Protein AF-A0A9E4CUG6-F1 (afdb_monomer)

Secondary structure (DSSP, 8-state):
-EEEEHHHHHHHHHHH-PEEEPSSSSTT--EEEEE-SS-TTS-EEEEESSBTTS-TT---EE-TTSSEEE-TTS-EEEGGGBPPPPTT--EEE-TTSEEEE----TTSSS-------------

Sequence (123 aa):
HEVGRTDTFALVIADSGPIVFQDLLGQDRNIVLDHVGSEPQLGWRIYLAYPADRSTDCAIEQIRGTRQFTDCDGRTIDVSDLALPPDGVVPQVSDDGLLTLDLVSDEEDAAVTTVAATGTTGG

Solvent-accessible surface area (backbone atoms only — not comparable to full-atom values): 7408 Å² total; per-residue (Å²): 88,84,74,46,49,23,62,63,51,39,51,47,26,72,60,45,15,56,47,74,44,73,63,80,56,51,91,80,44,26,32,30,44,37,62,51,80,88,52,48,84,47,53,70,45,64,27,31,47,18,44,57,91,55,57,77,85,33,48,55,46,77,42,79,54,34,63,35,28,33,38,71,87,68,46,80,42,49,61,84,52,30,22,72,58,63,92,84,56,51,76,42,67,45,95,91,37,42,30,32,39,52,68,81,50,97,76,78,86,82,80,88,86,82,78,91,76,85,87,88,87,90,134

Foldseek 3Di:
DFDFFLVVVQVCCQFWNWDWAAQPQHDGFIKTWHADDDDSQDRIFMFTQAFQVDDSVFGWADPTRFQWTQTNVRDIDGVVRGHHDDPPFGWDADPVRTIDTPRPRPPPPPPPDDDDDDDDDDD

Radius of gyration: 19.17 Å; Cα contacts (8 Å, |Δi|>4): 214; chains: 1; bounding box: 64×48×38 Å

Structure (mmCIF, N/CA/C/O backbone):
data_AF-A0A9E4CUG6-F1
#
_entry.id   AF-A0A9E4CUG6-F1
#
loop_
_atom_site.group_PDB
_atom_site.id
_atom_site.type_symbol
_atom_site.label_atom_id
_atom_site.label_alt_id
_atom_site.label_comp_id
_atom_site.label_asym_id
_atom_site.label_entity_id
_atom_site.label_seq_id
_atom_site.pdbx_PDB_ins_code
_atom_site.Cartn_x
_atom_site.Cartn_y
_atom_site.Cartn_z
_atom_site.occupancy
_atom_site.B_iso_or_equiv
_atom_site.auth_seq_id
_atom_site.auth_comp_id
_atom_site.auth_asym_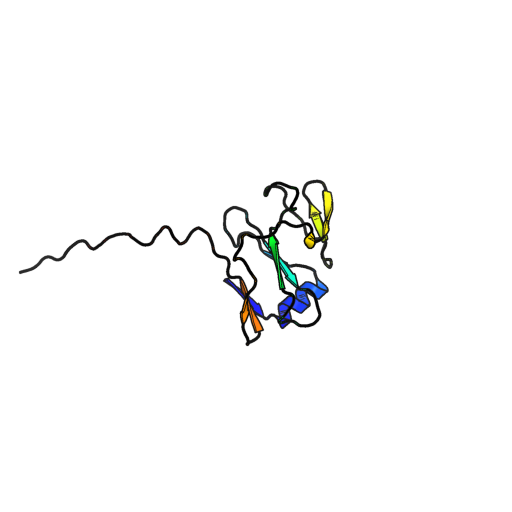id
_atom_site.auth_atom_id
_atom_site.pdbx_PDB_model_num
ATOM 1 N N . HIS A 1 1 ? 12.115 6.551 0.832 1.00 58.56 1 HIS A N 1
ATOM 2 C CA . HIS A 1 1 ? 12.504 5.193 1.281 1.00 58.56 1 HIS A CA 1
ATOM 3 C C . HIS A 1 1 ? 12.519 4.252 0.072 1.00 58.56 1 HIS A C 1
ATOM 5 O O . HIS A 1 1 ? 11.650 4.381 -0.788 1.00 58.56 1 HIS A O 1
ATOM 11 N N . GLU A 1 2 ? 13.501 3.355 -0.052 1.00 68.31 2 GLU A N 1
ATOM 12 C CA . GLU A 1 2 ? 13.532 2.358 -1.140 1.00 68.31 2 GLU A CA 1
ATOM 13 C C . GLU A 1 2 ? 12.608 1.179 -0.801 1.00 68.31 2 GLU A C 1
ATOM 15 O O . GLU A 1 2 ? 12.641 0.693 0.328 1.00 68.31 2 GLU A O 1
ATOM 20 N N . VAL A 1 3 ? 11.777 0.739 -1.755 1.00 69.12 3 VAL A N 1
ATOM 21 C CA . VAL A 1 3 ? 10.860 -0.402 -1.569 1.00 69.12 3 VAL A CA 1
ATOM 22 C C . VAL A 1 3 ? 11.415 -1.659 -2.238 1.00 69.12 3 VAL A C 1
ATOM 24 O O . VAL A 1 3 ? 11.479 -2.716 -1.612 1.00 69.12 3 VAL A O 1
ATOM 27 N N . GLY A 1 4 ? 11.842 -1.551 -3.502 1.00 79.75 4 GLY A N 1
ATOM 28 C CA . GLY A 1 4 ? 12.448 -2.656 -4.246 1.00 79.75 4 GLY A CA 1
ATOM 29 C C . GLY A 1 4 ? 12.164 -2.620 -5.749 1.00 79.75 4 GLY A C 1
ATOM 30 O O . GLY A 1 4 ? 11.871 -1.575 -6.324 1.00 79.75 4 GLY A O 1
ATOM 31 N N . ARG A 1 5 ? 12.283 -3.775 -6.415 1.00 86.25 5 ARG A N 1
ATOM 32 C CA . ARG A 1 5 ? 12.079 -3.916 -7.868 1.00 86.25 5 ARG A CA 1
ATOM 33 C C . ARG A 1 5 ? 10.595 -3.986 -8.221 1.00 86.25 5 ARG A C 1
ATOM 35 O O . ARG A 1 5 ? 9.863 -4.795 -7.654 1.00 86.25 5 ARG A O 1
ATOM 42 N N . THR A 1 6 ? 10.178 -3.187 -9.198 1.00 87.44 6 THR A N 1
ATOM 43 C CA . THR A 1 6 ? 8.790 -3.148 -9.685 1.00 87.44 6 THR A CA 1
ATOM 44 C C . THR A 1 6 ? 8.282 -4.502 -10.177 1.00 87.44 6 THR A C 1
ATOM 46 O O . THR A 1 6 ? 7.169 -4.882 -9.837 1.00 87.44 6 THR A O 1
ATOM 49 N N . ASP A 1 7 ? 9.095 -5.259 -10.916 1.00 88.94 7 ASP A N 1
ATOM 50 C CA . ASP A 1 7 ? 8.752 -6.598 -11.413 1.00 88.94 7 ASP A CA 1
ATOM 51 C C . ASP A 1 7 ? 8.416 -7.579 -10.276 1.00 88.94 7 ASP A C 1
ATOM 53 O O . ASP A 1 7 ? 7.338 -8.178 -10.269 1.00 88.94 7 ASP A O 1
ATOM 57 N N . THR A 1 8 ? 9.283 -7.675 -9.269 1.00 87.31 8 THR A N 1
ATOM 58 C CA . THR A 1 8 ? 9.051 -8.496 -8.077 1.00 87.31 8 THR A CA 1
ATOM 59 C C . THR A 1 8 ? 7.799 -8.068 -7.319 1.00 87.31 8 THR A C 1
ATOM 61 O O . THR A 1 8 ? 6.960 -8.905 -6.994 1.00 87.31 8 THR A O 1
ATOM 64 N N . PHE A 1 9 ? 7.654 -6.776 -7.020 1.00 89.06 9 PHE A N 1
ATOM 65 C CA . PHE A 1 9 ? 6.548 -6.298 -6.190 1.00 89.06 9 PHE A CA 1
ATOM 66 C C . PHE A 1 9 ? 5.200 -6.380 -6.913 1.00 89.06 9 PHE A C 1
ATOM 68 O O . PHE A 1 9 ? 4.210 -6.745 -6.284 1.00 89.06 9 PHE A O 1
ATOM 75 N N . ALA A 1 10 ? 5.156 -6.120 -8.222 1.00 91.25 10 ALA A N 1
ATOM 76 C CA . ALA A 1 10 ? 3.941 -6.278 -9.018 1.00 91.25 10 ALA A CA 1
ATOM 77 C C . ALA A 1 10 ? 3.463 -7.739 -9.004 1.00 91.25 10 ALA A C 1
ATOM 79 O O . ALA A 1 10 ? 2.277 -7.998 -8.820 1.00 91.25 10 ALA A O 1
ATOM 80 N N . LEU A 1 11 ? 4.387 -8.703 -9.116 1.00 90.50 11 LEU A N 1
ATOM 81 C CA . LEU A 1 11 ? 4.062 -10.130 -9.011 1.00 90.50 11 LEU A CA 1
ATOM 82 C C . LEU A 1 11 ? 3.557 -10.514 -7.618 1.00 90.50 11 LEU A C 1
ATOM 84 O O . LEU A 1 11 ? 2.566 -11.233 -7.509 1.00 90.50 11 LEU A O 1
ATOM 88 N N . VAL A 1 12 ? 4.206 -10.022 -6.558 1.00 91.12 12 VAL A N 1
ATOM 89 C CA . VAL A 1 12 ? 3.759 -10.263 -5.178 1.00 91.12 12 VAL A CA 1
ATOM 90 C C . VAL A 1 12 ? 2.354 -9.707 -4.962 1.00 91.12 12 VAL A C 1
ATOM 92 O O . VAL A 1 12 ? 1.514 -10.404 -4.402 1.00 91.12 12 VAL A O 1
ATOM 95 N N . ILE A 1 13 ? 2.070 -8.492 -5.437 1.00 92.31 13 ILE A N 1
ATOM 96 C CA . ILE A 1 13 ? 0.748 -7.876 -5.282 1.00 92.31 13 ILE A CA 1
ATOM 97 C C . ILE A 1 13 ? -0.314 -8.613 -6.103 1.00 92.31 13 ILE A C 1
ATOM 99 O O . ILE A 1 13 ? -1.423 -8.828 -5.616 1.00 92.31 13 ILE A O 1
ATOM 103 N N . ALA A 1 14 ? 0.021 -9.056 -7.316 1.00 90.75 14 ALA A N 1
ATOM 104 C CA . ALA A 1 14 ? -0.892 -9.829 -8.152 1.00 90.75 14 ALA A CA 1
ATOM 105 C C . ALA A 1 14 ? -1.269 -11.190 -7.534 1.00 90.75 14 ALA A C 1
ATOM 107 O O . ALA A 1 14 ? -2.392 -11.651 -7.731 1.00 90.75 14 ALA A O 1
ATOM 108 N N . ASP A 1 15 ? -0.352 -11.823 -6.797 1.00 90.50 15 ASP A N 1
ATOM 109 C CA . ASP A 1 15 ? -0.565 -13.135 -6.172 1.00 90.50 15 ASP A CA 1
ATOM 110 C C . ASP A 1 15 ? -1.176 -13.037 -4.763 1.00 90.50 15 ASP A C 1
ATOM 112 O O . ASP A 1 15 ? -2.135 -13.731 -4.428 1.00 90.50 15 ASP A O 1
ATOM 116 N N . SER A 1 16 ? -0.631 -12.152 -3.929 1.00 89.50 16 SER A N 1
ATOM 117 C CA . SER A 1 16 ? -0.923 -12.081 -2.494 1.00 89.50 16 SER A CA 1
ATOM 118 C C . SER A 1 16 ? -1.780 -10.877 -2.088 1.00 89.50 16 SER A C 1
ATOM 120 O O . SER A 1 16 ? -2.273 -10.847 -0.958 1.00 89.50 16 SER A O 1
ATOM 122 N N . GLY A 1 17 ? -2.021 -9.935 -3.002 1.00 93.00 17 GLY A N 1
ATOM 123 C CA . GLY A 1 17 ? -2.749 -8.692 -2.755 1.00 93.00 17 GLY A CA 1
ATOM 124 C C . GLY A 1 17 ? -1.845 -7.522 -2.332 1.00 93.00 17 GLY A C 1
ATOM 125 O O . GLY A 1 17 ? -0.628 -7.682 -2.221 1.00 93.00 17 GLY A O 1
ATOM 126 N N . PRO A 1 18 ? -2.427 -6.335 -2.072 1.00 94.06 18 PRO A N 1
ATOM 127 C CA . PRO A 1 18 ? -1.682 -5.124 -1.723 1.00 94.06 18 PRO A CA 1
ATOM 128 C C . PRO A 1 18 ? -0.744 -5.300 -0.520 1.00 94.06 18 PRO A C 1
ATOM 130 O O . PRO A 1 18 ? -1.041 -6.043 0.411 1.00 94.06 18 PRO A O 1
ATOM 133 N N . ILE A 1 19 ? 0.376 -4.586 -0.490 1.00 90.81 19 ILE A N 1
ATOM 134 C CA . ILE A 1 19 ? 1.339 -4.683 0.612 1.00 90.81 19 ILE A CA 1
ATOM 135 C C . ILE A 1 19 ? 1.041 -3.597 1.639 1.00 90.81 19 ILE A C 1
ATOM 137 O O . ILE A 1 19 ? 1.033 -2.412 1.313 1.00 90.81 19 ILE A O 1
ATOM 141 N N . VAL A 1 20 ? 0.825 -4.001 2.889 1.00 88.81 20 VAL A N 1
ATOM 142 C CA . VAL A 1 20 ? 0.666 -3.074 4.013 1.00 88.81 20 VAL A CA 1
ATOM 143 C C . VAL A 1 20 ? 2.038 -2.797 4.614 1.00 88.81 20 VAL A C 1
ATOM 145 O O . VAL A 1 20 ? 2.688 -3.707 5.129 1.00 88.81 20 VAL A O 1
ATOM 148 N N . PHE A 1 21 ? 2.472 -1.542 4.572 1.00 84.38 21 PHE A N 1
ATOM 149 C CA . PHE A 1 21 ? 3.655 -1.102 5.294 1.00 84.38 21 PHE A CA 1
ATOM 150 C C . PHE A 1 21 ? 3.242 -0.422 6.591 1.00 84.38 21 PHE A C 1
ATOM 152 O O . PHE A 1 21 ? 2.532 0.587 6.586 1.00 84.38 21 PHE A O 1
ATOM 159 N N . GLN A 1 22 ? 3.701 -0.988 7.701 1.00 76.56 22 GLN A N 1
ATOM 160 C CA . GLN A 1 22 ? 3.477 -0.424 9.021 1.00 76.56 22 GLN A CA 1
ATOM 161 C C . GLN A 1 22 ? 4.587 0.569 9.366 1.00 76.56 22 GLN A C 1
ATOM 163 O O . GLN A 1 22 ? 5.742 0.339 9.014 1.00 76.56 22 GLN A O 1
ATOM 168 N N . ASP A 1 23 ? 4.223 1.650 10.055 1.00 63.84 23 ASP A N 1
ATOM 169 C CA . ASP A 1 23 ? 5.159 2.564 10.726 1.00 63.84 23 ASP A CA 1
ATOM 170 C C . ASP A 1 23 ? 6.173 3.293 9.811 1.00 63.84 23 ASP A C 1
ATOM 172 O O . ASP A 1 23 ? 7.228 3.737 10.251 1.00 63.84 23 ASP A O 1
ATOM 176 N N . LEU A 1 24 ? 5.876 3.451 8.514 1.00 57.09 24 LEU A N 1
ATOM 177 C CA . LEU A 1 24 ? 6.798 4.138 7.592 1.00 57.09 24 LEU A CA 1
ATOM 178 C C . LEU A 1 24 ? 6.724 5.671 7.637 1.00 57.09 24 LEU A C 1
ATOM 180 O O . LEU A 1 24 ? 7.639 6.335 7.156 1.00 57.09 24 LEU A O 1
ATOM 184 N N . LEU A 1 25 ? 5.639 6.233 8.170 1.00 55.31 25 LEU A N 1
ATOM 185 C CA . LEU A 1 25 ? 5.374 7.676 8.192 1.00 55.31 25 LEU A CA 1
ATOM 186 C C . LEU A 1 25 ? 5.450 8.295 9.599 1.00 55.31 25 LEU A C 1
ATOM 188 O O . LEU A 1 25 ? 5.191 9.488 9.734 1.00 55.31 25 LEU A O 1
ATOM 192 N N . GLY A 1 26 ? 5.772 7.501 10.629 1.00 50.56 26 GLY A N 1
ATOM 193 C CA . GLY A 1 26 ? 5.599 7.893 12.030 1.00 50.56 26 GLY A CA 1
ATOM 194 C C . GLY A 1 26 ? 4.121 8.061 12.421 1.00 50.56 26 GLY A C 1
ATOM 195 O O . GLY A 1 26 ? 3.235 8.173 11.572 1.00 50.56 26 GLY A O 1
ATOM 196 N N . GLN A 1 27 ? 3.840 8.054 13.727 1.00 53.16 27 GLN A N 1
ATOM 197 C CA . GLN A 1 27 ? 2.512 8.336 14.304 1.00 53.16 27 GLN A CA 1
ATOM 198 C C . GLN A 1 27 ? 1.357 7.484 13.735 1.00 53.16 27 GLN A C 1
ATOM 200 O O . GLN A 1 27 ? 0.349 8.017 13.275 1.00 53.16 27 GLN A O 1
ATOM 205 N N . ASP A 1 28 ? 1.514 6.155 13.727 1.00 55.75 28 ASP A N 1
ATOM 206 C CA . ASP A 1 28 ? 0.469 5.187 13.335 1.00 55.75 28 ASP A CA 1
ATOM 207 C C . ASP A 1 28 ? -0.005 5.284 11.869 1.00 55.75 28 ASP A C 1
ATOM 209 O O . ASP A 1 28 ? -0.990 4.660 11.461 1.00 55.75 28 ASP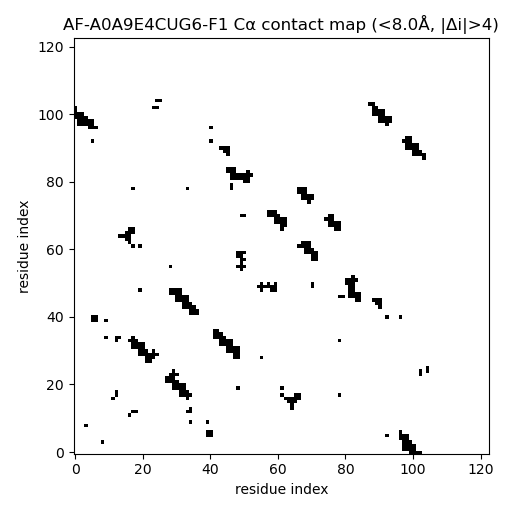 A O 1
ATOM 213 N N . ARG A 1 29 ? 0.715 6.033 11.025 1.00 65.56 29 ARG A N 1
ATOM 214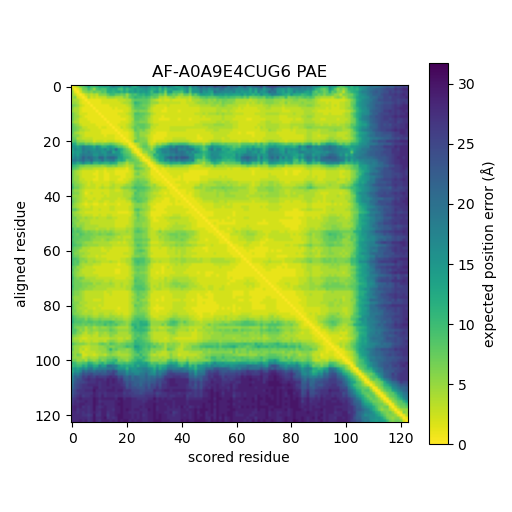 C CA . ARG A 1 29 ? 0.374 6.221 9.609 1.00 65.56 29 ARG A CA 1
ATOM 215 C C . ARG A 1 29 ? 0.880 5.055 8.762 1.00 65.56 29 ARG A C 1
ATOM 217 O O . ARG A 1 29 ? 1.857 5.144 8.021 1.00 65.56 29 ARG A O 1
ATOM 224 N N . ASN A 1 30 ? 0.170 3.944 8.873 1.00 83.00 30 ASN A N 1
ATOM 225 C CA . ASN A 1 30 ? 0.357 2.770 8.033 1.00 83.00 30 ASN A CA 1
ATOM 226 C C . ASN A 1 30 ? -0.159 3.055 6.613 1.00 83.00 30 ASN A C 1
ATOM 228 O O . ASN A 1 30 ? -1.185 3.717 6.434 1.00 83.00 30 ASN A O 1
ATOM 232 N N . ILE A 1 31 ? 0.533 2.538 5.600 1.00 87.94 31 ILE A N 1
ATOM 233 C CA . ILE A 1 31 ? 0.170 2.723 4.191 1.00 87.94 31 ILE A CA 1
ATOM 234 C C . ILE A 1 31 ? -0.051 1.383 3.500 1.00 87.94 31 ILE A C 1
ATOM 236 O O . ILE A 1 31 ? 0.482 0.351 3.906 1.00 87.94 31 ILE A O 1
ATOM 240 N N . VAL A 1 32 ? -0.807 1.415 2.414 1.00 92.25 32 VAL A N 1
ATOM 241 C CA . VAL A 1 32 ? -1.074 0.275 1.545 1.00 92.25 32 VAL A CA 1
ATOM 242 C C . VAL A 1 32 ? -0.554 0.601 0.156 1.00 92.25 32 VAL A C 1
ATOM 244 O O . VAL A 1 32 ? -0.992 1.570 -0.460 1.00 92.25 32 VAL A O 1
ATOM 247 N N . LEU A 1 33 ? 0.371 -0.215 -0.335 1.00 92.50 33 LEU A N 1
ATOM 248 C CA . LEU A 1 33 ? 0.867 -0.169 -1.702 1.00 92.50 33 LEU A CA 1
ATOM 249 C C . LEU A 1 33 ? 0.097 -1.176 -2.554 1.00 92.50 33 LEU A C 1
ATOM 251 O O . LEU A 1 33 ? 0.123 -2.378 -2.290 1.00 92.50 33 LEU A O 1
ATOM 255 N N . ASP A 1 34 ? -0.549 -0.676 -3.597 1.00 94.94 34 ASP A N 1
ATOM 256 C CA . ASP A 1 34 ? -1.296 -1.466 -4.568 1.00 94.94 34 ASP A CA 1
ATOM 257 C C . ASP A 1 34 ? -0.703 -1.292 -5.969 1.00 94.94 34 ASP A C 1
ATOM 259 O O . ASP A 1 34 ? -0.077 -0.276 -6.294 1.00 94.94 34 ASP A O 1
ATOM 263 N N . HIS A 1 35 ? -0.919 -2.298 -6.807 1.00 95.06 35 HIS A N 1
ATOM 264 C CA . HIS A 1 35 ? -0.504 -2.319 -8.202 1.00 95.06 35 HIS A CA 1
ATOM 265 C C . HIS A 1 35 ? -1.623 -2.928 -9.037 1.00 95.06 35 HIS A C 1
ATOM 267 O O . HIS A 1 35 ? -2.174 -3.979 -8.705 1.00 95.06 35 HIS A O 1
ATOM 273 N N . VAL A 1 36 ? -1.978 -2.240 -10.120 1.00 92.19 36 VAL A N 1
ATOM 274 C CA . VAL A 1 36 ? -3.043 -2.667 -11.025 1.00 92.19 36 VAL A CA 1
ATOM 275 C C . VAL A 1 36 ? -2.525 -2.726 -12.451 1.00 92.19 36 VAL A C 1
ATOM 277 O O . VAL A 1 36 ? -2.043 -1.737 -12.997 1.00 92.19 36 VAL A O 1
ATOM 280 N N . GLY A 1 37 ? -2.749 -3.869 -13.093 1.00 91.94 37 GLY A N 1
ATOM 281 C CA . GLY A 1 37 ? -2.402 -4.102 -14.490 1.00 91.94 37 GLY A CA 1
ATOM 282 C C . GLY A 1 37 ? -1.224 -5.056 -14.647 1.00 91.94 37 GLY A C 1
ATOM 283 O O . GLY A 1 37 ? -0.695 -5.589 -13.680 1.00 91.94 37 GLY A O 1
ATOM 284 N N . SER A 1 38 ? -0.847 -5.314 -15.896 1.00 89.81 38 SER A N 1
ATOM 285 C CA . SER A 1 38 ? 0.221 -6.269 -16.230 1.00 89.81 38 SER A CA 1
ATOM 286 C C . SER A 1 38 ? 1.598 -5.624 -16.357 1.00 89.81 38 SER A C 1
ATOM 288 O O . SER A 1 38 ? 2.592 -6.340 -16.341 1.00 89.81 38 SER A O 1
ATOM 290 N N . GLU A 1 39 ? 1.657 -4.299 -16.511 1.00 91.62 39 GLU A N 1
ATOM 291 C CA . GLU A 1 39 ? 2.904 -3.564 -16.716 1.00 91.62 39 GLU A CA 1
ATOM 292 C C . GLU A 1 39 ? 3.537 -3.216 -15.365 1.00 91.62 39 GLU A C 1
ATOM 294 O O . GLU A 1 39 ? 2.980 -2.387 -14.640 1.00 91.62 39 GLU A O 1
ATOM 299 N N . PRO A 1 40 ? 4.703 -3.783 -15.004 1.00 89.31 40 PRO A N 1
ATOM 300 C CA . PRO A 1 40 ? 5.276 -3.575 -13.677 1.00 89.31 40 PRO A CA 1
ATOM 301 C C . PRO A 1 40 ? 5.659 -2.124 -13.397 1.00 89.31 40 PRO A C 1
ATOM 303 O O . PRO A 1 40 ? 5.705 -1.719 -12.248 1.00 89.31 40 PRO A O 1
ATOM 306 N N . GLN A 1 41 ? 5.926 -1.315 -14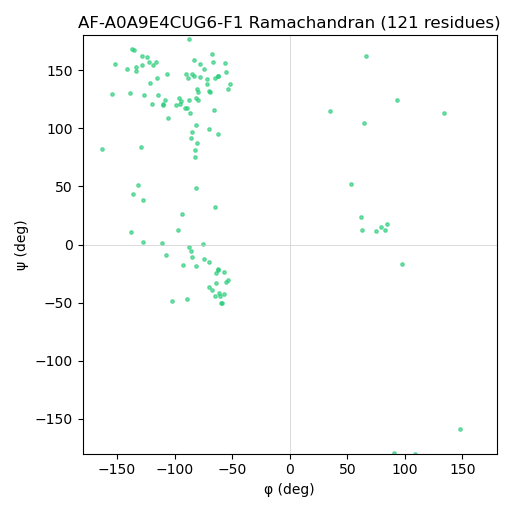.424 1.00 88.69 41 GLN A N 1
ATOM 307 C CA . GLN A 1 41 ? 6.327 0.084 -14.244 1.00 88.69 41 GLN A CA 1
ATOM 308 C C . GLN A 1 41 ? 5.142 1.049 -14.076 1.00 88.69 41 GLN A C 1
ATOM 310 O O . GLN A 1 41 ? 5.343 2.208 -13.726 1.00 88.69 41 GLN A O 1
ATOM 315 N N . LEU A 1 42 ? 3.907 0.600 -14.317 1.00 89.12 42 LEU A N 1
ATOM 316 C CA . LEU A 1 42 ? 2.710 1.445 -14.333 1.00 89.12 42 LEU A CA 1
ATOM 317 C C . LEU A 1 42 ? 1.656 0.919 -13.357 1.00 89.12 42 LEU A C 1
ATOM 319 O O . LEU A 1 42 ? 1.688 -0.240 -12.977 1.00 89.12 42 LEU A O 1
ATOM 323 N N . GLY A 1 43 ? 0.691 1.759 -12.977 1.00 90.62 43 GLY A N 1
ATOM 324 C CA . GLY A 1 43 ? -0.473 1.311 -12.199 1.00 90.62 43 GLY A CA 1
ATOM 325 C C . GLY A 1 43 ? -0.260 1.199 -10.687 1.00 90.62 43 GLY A C 1
ATOM 326 O O . GLY A 1 43 ? -1.115 0.642 -10.002 1.00 90.62 43 GLY A O 1
ATOM 327 N N . TRP A 1 44 ? 0.837 1.747 -10.161 1.00 92.44 44 TRP A N 1
ATOM 328 C CA . TRP A 1 44 ? 1.098 1.843 -8.723 1.00 92.44 44 TRP A CA 1
ATOM 329 C C . TRP A 1 44 ? 0.204 2.878 -8.048 1.00 92.44 44 TRP A C 1
ATOM 331 O O . TRP A 1 44 ? 0.005 3.979 -8.571 1.00 92.44 44 TRP A O 1
ATOM 341 N N . ARG A 1 45 ? -0.314 2.541 -6.866 1.00 91.94 45 ARG A N 1
ATOM 342 C CA . ARG A 1 45 ? -1.129 3.430 -6.028 1.00 91.94 45 ARG A CA 1
ATOM 343 C C . ARG A 1 45 ? -0.794 3.242 -4.557 1.00 91.94 45 ARG A C 1
ATOM 345 O O . ARG A 1 45 ? -0.402 2.156 -4.141 1.00 91.94 45 ARG A O 1
ATOM 352 N N . ILE A 1 46 ? -0.977 4.306 -3.782 1.00 91.06 46 ILE A N 1
ATOM 353 C CA . ILE A 1 46 ? -0.816 4.290 -2.330 1.00 91.06 46 ILE A CA 1
ATOM 354 C C . ILE A 1 46 ? -2.130 4.723 -1.693 1.00 91.06 46 ILE A C 1
ATOM 356 O O . ILE A 1 46 ? -2.767 5.671 -2.152 1.00 91.06 46 ILE A O 1
ATOM 360 N N . TYR A 1 47 ? -2.488 4.040 -0.617 1.00 92.69 47 TYR A N 1
ATOM 361 C CA . TYR A 1 47 ? -3.597 4.374 0.264 1.00 92.69 47 TYR A CA 1
ATOM 362 C C . TYR A 1 47 ? -3.100 4.410 1.709 1.00 92.69 47 TYR A C 1
ATOM 364 O O . TYR A 1 47 ? -2.038 3.874 2.027 1.00 92.69 47 TYR A O 1
ATOM 372 N N . LEU A 1 48 ? -3.858 5.032 2.600 1.00 91.38 48 LEU A N 1
ATOM 373 C CA . LEU A 1 48 ? -3.645 4.932 4.038 1.00 91.38 48 LEU A CA 1
ATOM 374 C C . LEU A 1 48 ? -4.356 3.680 4.559 1.00 91.38 48 LEU A C 1
ATOM 376 O O . LEU A 1 48 ? -5.407 3.297 4.050 1.00 91.38 48 LEU A O 1
ATOM 380 N N . ALA A 1 49 ? -3.803 3.026 5.576 1.00 91.88 49 ALA A N 1
ATOM 381 C CA . ALA A 1 49 ? -4.344 1.774 6.103 1.00 91.88 49 ALA A CA 1
ATOM 382 C C . ALA A 1 49 ? -5.516 1.991 7.084 1.00 91.88 49 ALA A C 1
ATOM 384 O O . ALA A 1 49 ? -5.544 1.415 8.172 1.00 91.88 49 ALA A O 1
ATOM 385 N N . TYR A 1 50 ? -6.486 2.813 6.681 1.00 93.00 50 TYR A N 1
ATOM 386 C CA . TYR A 1 50 ? -7.778 2.987 7.342 1.00 93.00 50 TYR A CA 1
ATOM 387 C C . TYR A 1 50 ? -8.856 3.401 6.315 1.00 93.00 50 TYR A C 1
ATOM 389 O O . TYR A 1 50 ? -8.521 3.962 5.262 1.0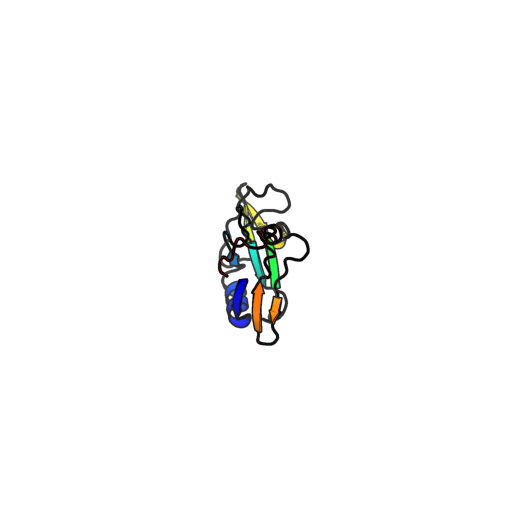0 93.00 50 TYR A O 1
ATOM 397 N N . PRO A 1 51 ? -10.150 3.139 6.579 1.00 95.75 51 PRO A N 1
ATOM 398 C CA . PRO A 1 51 ? -11.232 3.489 5.658 1.00 95.75 51 PRO A CA 1
ATOM 399 C C . PRO A 1 51 ? -11.383 5.006 5.486 1.00 95.75 51 PRO A C 1
ATOM 401 O O . PRO A 1 51 ? -11.303 5.756 6.458 1.00 95.75 51 PRO A O 1
ATOM 404 N N . ALA A 1 52 ? -11.702 5.469 4.275 1.00 94.94 52 ALA A N 1
ATOM 405 C CA . ALA A 1 52 ? -11.934 6.893 4.002 1.00 94.94 52 ALA A CA 1
ATOM 406 C C . ALA A 1 52 ? -13.124 7.484 4.786 1.00 94.94 52 ALA A C 1
ATOM 408 O O . ALA A 1 52 ? -13.197 8.696 4.987 1.00 94.94 52 ALA A O 1
ATOM 409 N N . ASP A 1 53 ? -14.056 6.635 5.231 1.00 94.75 53 ASP A N 1
ATOM 410 C CA . ASP A 1 53 ? -15.254 7.005 5.991 1.00 94.75 53 ASP A CA 1
ATOM 411 C C . ASP A 1 53 ? -15.099 6.848 7.519 1.00 94.75 53 ASP A C 1
ATOM 413 O O . ASP A 1 53 ? -16.101 6.876 8.247 1.00 94.75 53 ASP A O 1
ATOM 417 N N . ARG A 1 54 ? -13.872 6.648 8.026 1.00 92.25 54 ARG A N 1
ATOM 418 C CA . ARG A 1 54 ? -13.580 6.388 9.448 1.00 92.25 54 ARG A CA 1
ATOM 419 C C . ARG A 1 54 ? -12.356 7.162 9.956 1.00 92.25 54 ARG A C 1
ATOM 421 O O . ARG A 1 54 ? -11.614 7.769 9.190 1.00 92.25 54 ARG A O 1
ATOM 428 N N . SER A 1 55 ? -12.185 7.156 11.283 1.00 88.56 55 SER A N 1
ATOM 429 C CA . SER A 1 55 ? -10.985 7.688 11.946 1.00 88.56 55 SER A CA 1
ATOM 430 C C . SER A 1 55 ? -9.756 6.847 11.602 1.00 88.56 55 SER A C 1
ATOM 432 O O . SER A 1 55 ? -9.878 5.651 11.328 1.00 88.56 55 SER A O 1
ATOM 434 N N . THR A 1 56 ? -8.574 7.450 11.720 1.00 87.75 56 THR A N 1
ATOM 435 C CA . THR A 1 56 ? -7.267 6.787 11.591 1.00 87.75 56 THR A CA 1
ATOM 436 C C . THR A 1 56 ? -7.092 5.622 12.566 1.00 87.75 56 THR A C 1
ATOM 438 O O . THR A 1 56 ? -6.341 4.698 12.282 1.00 87.75 56 THR A O 1
ATOM 441 N N . ASP A 1 57 ? -7.823 5.627 13.684 1.00 87.50 57 ASP A N 1
ATOM 442 C CA . ASP A 1 57 ? -7.805 4.553 14.688 1.00 87.50 57 ASP A CA 1
ATOM 443 C C . ASP A 1 57 ? -8.471 3.251 14.199 1.00 87.50 57 ASP A C 1
ATOM 445 O O . ASP A 1 57 ? -8.323 2.196 14.819 1.00 87.50 57 ASP A O 1
ATOM 449 N N . CYS A 1 58 ? -9.237 3.305 13.102 1.00 90.69 58 CYS A N 1
ATOM 450 C CA . CYS A 1 58 ? -9.886 2.137 12.517 1.00 90.69 58 CYS A CA 1
ATOM 451 C C . CYS A 1 58 ? -8.896 1.365 11.637 1.00 90.69 58 CYS A C 1
ATOM 453 O O . CYS A 1 58 ? -8.875 1.515 10.414 1.00 90.69 58 CYS A O 1
ATOM 455 N N . ALA A 1 59 ? -8.069 0.539 12.276 1.00 87.31 59 ALA A N 1
ATOM 456 C CA . ALA A 1 59 ? -7.119 -0.313 11.576 1.00 87.31 59 ALA A CA 1
ATOM 457 C C . ALA A 1 59 ? -7.829 -1.328 10.662 1.00 87.31 59 ALA A C 1
ATOM 459 O O . ALA A 1 59 ? -8.892 -1.859 10.993 1.00 87.31 59 ALA A O 1
ATOM 460 N N . ILE A 1 60 ? -7.200 -1.607 9.522 1.00 92.69 60 ILE A N 1
ATOM 461 C CA . ILE A 1 60 ? -7.636 -2.611 8.549 1.00 92.69 60 ILE A CA 1
ATOM 462 C C . ILE A 1 60 ? -6.745 -3.854 8.577 1.00 92.69 60 ILE A C 1
ATOM 464 O O . ILE A 1 60 ? -5.531 -3.765 8.766 1.00 92.69 60 ILE A O 1
ATOM 468 N N . GLU A 1 61 ? -7.341 -5.013 8.314 1.00 92.31 61 GLU A N 1
ATOM 469 C CA . GLU A 1 61 ? -6.638 -6.280 8.114 1.00 92.31 61 GLU A CA 1
ATOM 470 C C . GLU A 1 61 ? -6.827 -6.766 6.676 1.00 92.31 61 GLU A C 1
ATOM 472 O O . GLU A 1 61 ? -7.948 -6.853 6.174 1.00 92.31 61 GLU A O 1
ATOM 477 N N . GLN A 1 62 ? -5.732 -7.094 5.993 1.00 93.00 62 GLN A N 1
ATOM 478 C CA . GLN A 1 62 ? -5.801 -7.574 4.617 1.00 93.00 62 GLN A CA 1
ATOM 479 C C . GLN A 1 62 ? -6.409 -8.974 4.528 1.00 93.00 62 GLN A C 1
ATOM 481 O O . GLN A 1 62 ? -5.945 -9.920 5.166 1.00 93.00 62 GLN A O 1
ATOM 486 N N . ILE A 1 63 ? -7.356 -9.143 3.607 1.00 93.25 63 ILE A N 1
ATOM 487 C CA . ILE A 1 63 ? -7.801 -10.464 3.173 1.00 93.25 63 ILE A CA 1
ATOM 488 C C . ILE A 1 63 ? -6.803 -10.980 2.130 1.00 93.25 63 ILE A C 1
ATOM 490 O O . ILE A 1 63 ? -6.800 -10.549 0.974 1.00 93.25 63 ILE A O 1
ATOM 494 N N . ARG A 1 64 ? -5.927 -11.894 2.556 1.00 89.00 64 ARG A N 1
ATOM 495 C CA . ARG A 1 64 ? -4.814 -12.430 1.750 1.00 89.00 64 ARG A CA 1
ATOM 496 C C . ARG A 1 64 ? -5.262 -12.948 0.381 1.00 89.00 64 ARG A C 1
ATOM 498 O O . ARG A 1 64 ? -6.271 -13.641 0.274 1.00 89.00 64 ARG A O 1
ATOM 505 N N . GLY A 1 65 ? -4.468 -12.645 -0.645 1.00 91.50 65 GLY A N 1
ATOM 506 C CA . GLY A 1 65 ? -4.746 -13.019 -2.035 1.00 91.50 65 GLY A CA 1
ATOM 507 C C . GLY A 1 65 ? -5.849 -12.184 -2.688 1.00 91.50 65 GLY A C 1
ATOM 508 O O . GLY A 1 65 ? -6.351 -12.542 -3.750 1.00 91.50 65 GLY A O 1
ATOM 509 N N . THR A 1 66 ? -6.274 -11.090 -2.051 1.00 94.19 66 THR A N 1
ATOM 510 C CA . THR A 1 66 ? -7.313 -10.203 -2.577 1.00 94.19 66 THR A CA 1
ATOM 511 C C . THR A 1 66 ? -6.917 -8.737 -2.425 1.00 94.19 66 THR A C 1
ATOM 513 O O . THR A 1 66 ? -5.993 -8.393 -1.689 1.00 94.19 66 THR A O 1
ATOM 516 N N . ARG A 1 67 ? -7.664 -7.860 -3.101 1.00 95.25 67 ARG A N 1
ATOM 517 C CA . ARG A 1 67 ? -7.588 -6.399 -2.938 1.00 95.25 67 ARG A CA 1
ATOM 518 C C . ARG A 1 67 ? -8.614 -5.880 -1.918 1.00 95.25 67 ARG A C 1
ATOM 520 O O . ARG A 1 67 ? -9.044 -4.739 -2.014 1.00 95.25 67 ARG A O 1
ATOM 527 N N . GLN A 1 68 ? -9.025 -6.727 -0.972 1.00 96.44 68 GLN A N 1
ATOM 528 C CA . GLN A 1 68 ? -10.018 -6.406 0.051 1.00 96.44 68 GLN A CA 1
ATOM 529 C C . GLN A 1 68 ? -9.424 -6.448 1.459 1.00 96.44 68 GLN A C 1
ATOM 531 O O . GLN A 1 68 ? -8.440 -7.143 1.733 1.00 96.44 68 GLN A O 1
ATOM 536 N N . PHE A 1 69 ? -10.084 -5.734 2.362 1.00 96.50 69 PHE A N 1
ATOM 537 C CA . PHE A 1 69 ? -9.704 -5.590 3.758 1.00 96.50 69 PHE A CA 1
ATOM 538 C C . PHE A 1 69 ? -10.908 -5.777 4.672 1.00 96.50 69 PHE A C 1
ATOM 540 O O . PHE A 1 69 ? -12.039 -5.501 4.280 1.00 96.50 69 PHE A O 1
ATOM 547 N N . THR A 1 70 ? -10.650 -6.222 5.896 1.00 96.56 70 THR A N 1
ATOM 548 C CA . THR A 1 70 ? -11.608 -6.170 7.001 1.00 96.56 70 THR A CA 1
ATOM 549 C C . THR A 1 70 ? -11.322 -4.920 7.825 1.00 96.56 70 THR A C 1
ATOM 551 O O . THR A 1 70 ? -10.178 -4.726 8.230 1.00 96.56 70 THR A O 1
ATOM 554 N N . ASP A 1 71 ? -12.320 -4.068 8.058 1.00 94.44 71 ASP A N 1
ATOM 555 C CA . ASP A 1 71 ? -12.172 -2.891 8.925 1.00 94.44 71 ASP A CA 1
ATOM 556 C C . ASP A 1 71 ? -12.459 -3.199 10.406 1.00 94.44 71 ASP A C 1
ATOM 558 O O . ASP A 1 71 ? -12.852 -4.308 10.775 1.00 94.44 71 ASP A O 1
ATOM 562 N N . CYS A 1 72 ? -12.282 -2.196 11.268 1.00 92.62 72 CYS A N 1
ATOM 563 C CA . CYS A 1 72 ? -12.516 -2.306 12.708 1.00 92.62 72 CYS A CA 1
ATOM 564 C C . CYS A 1 72 ? -13.976 -2.632 13.097 1.00 92.62 72 CYS A C 1
ATOM 566 O O . CYS A 1 72 ? -14.212 -3.152 14.188 1.00 92.62 72 CYS A O 1
ATOM 568 N N . ASP A 1 73 ? -14.944 -2.360 12.215 1.00 94.75 73 ASP A N 1
ATOM 569 C CA . ASP A 1 73 ? -16.360 -2.706 12.383 1.00 94.75 73 ASP A CA 1
ATOM 570 C C . ASP A 1 73 ? -16.666 -4.131 11.855 1.00 94.75 73 ASP A C 1
ATOM 572 O O . ASP A 1 73 ? -17.802 -4.607 11.941 1.00 94.75 73 ASP A O 1
ATOM 576 N N . GLY A 1 74 ? -15.665 -4.828 11.301 1.00 95.00 74 GLY A N 1
ATOM 577 C CA . GLY A 1 74 ? -15.795 -6.151 10.692 1.00 95.00 7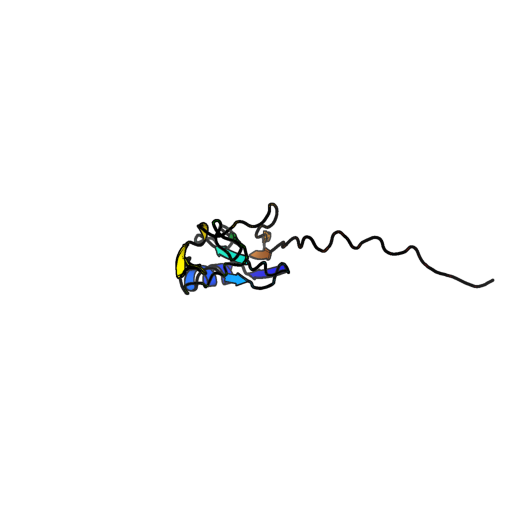4 GLY A CA 1
ATOM 578 C C . GLY A 1 74 ? -16.379 -6.132 9.275 1.00 95.00 74 GLY A C 1
ATOM 579 O O . GLY A 1 74 ? -16.809 -7.178 8.780 1.00 95.00 74 GLY A O 1
ATOM 580 N N . ARG A 1 75 ? -16.433 -4.969 8.612 1.00 96.62 75 ARG A N 1
ATOM 581 C CA . ARG A 1 75 ? -16.887 -4.851 7.218 1.00 96.62 75 ARG A CA 1
ATOM 582 C C . ARG A 1 75 ? -15.780 -5.288 6.269 1.00 96.62 75 ARG A C 1
ATOM 584 O O . ARG A 1 75 ? -14.616 -4.977 6.491 1.00 96.62 75 ARG A O 1
ATOM 591 N N . THR A 1 76 ? -16.159 -5.928 5.168 1.00 97.75 76 THR A N 1
ATOM 592 C CA . THR A 1 76 ? -15.255 -6.120 4.029 1.00 97.75 76 THR A CA 1
ATOM 593 C C . THR A 1 76 ? -15.335 -4.915 3.097 1.00 97.75 76 THR A C 1
ATOM 595 O O . THR A 1 76 ? -16.427 -4.575 2.640 1.00 97.75 76 THR A O 1
ATOM 598 N N . ILE A 1 77 ? -14.193 -4.291 2.816 1.00 97.31 77 ILE A N 1
ATOM 599 C CA . ILE A 1 77 ? -14.053 -3.112 1.949 1.00 97.31 77 ILE A CA 1
ATOM 600 C C . ILE A 1 77 ? -12.981 -3.349 0.877 1.00 97.31 77 ILE A C 1
ATOM 602 O O . ILE A 1 77 ? -12.082 -4.170 1.075 1.00 97.31 77 ILE A O 1
ATOM 606 N N . ASP A 1 78 ? -13.069 -2.656 -0.258 1.00 97.06 78 ASP A N 1
ATOM 607 C CA . ASP A 1 78 ? -12.050 -2.710 -1.312 1.00 97.06 78 ASP A CA 1
ATOM 608 C C . ASP A 1 78 ? -10.895 -1.744 -1.004 1.00 97.06 78 ASP A C 1
ATOM 610 O O . ASP A 1 78 ? -11.049 -0.767 -0.273 1.00 97.06 78 ASP A O 1
ATOM 614 N N . VAL A 1 79 ? -9.723 -1.982 -1.595 1.00 96.06 79 VAL A N 1
ATOM 615 C CA . VAL A 1 79 ? -8.571 -1.071 -1.502 1.00 96.06 79 VAL A CA 1
ATOM 616 C C . VAL A 1 79 ? -8.919 0.368 -1.911 1.00 96.06 79 VAL A C 1
ATOM 618 O O . VAL A 1 79 ? -8.350 1.312 -1.375 1.00 96.06 79 VAL A O 1
ATOM 621 N N . SER A 1 80 ? -9.871 0.559 -2.828 1.00 95.62 80 SER A N 1
ATOM 622 C CA . SER A 1 80 ? -10.327 1.885 -3.259 1.00 95.62 80 SER A CA 1
ATOM 623 C C . SER A 1 80 ? -11.214 2.622 -2.249 1.00 95.62 80 SER A C 1
ATOM 625 O O . SER A 1 80 ? -11.393 3.830 -2.405 1.00 95.62 80 SER A O 1
ATOM 627 N N . ASP A 1 81 ? -11.706 1.940 -1.211 1.00 96.69 81 ASP A N 1
ATOM 628 C CA . ASP A 1 81 ? -12.460 2.542 -0.102 1.00 96.69 81 ASP A CA 1
ATOM 629 C C . ASP A 1 81 ? -11.538 3.078 1.013 1.00 96.69 81 ASP A C 1
ATOM 631 O O . ASP A 1 81 ? -11.998 3.699 1.978 1.00 96.69 81 ASP A O 1
ATOM 635 N N . LEU A 1 82 ? -10.228 2.836 0.905 1.00 95.12 82 LEU A N 1
ATOM 636 C CA . LEU A 1 82 ? -9.233 3.342 1.842 1.00 95.12 82 LEU A CA 1
ATOM 637 C C . LEU A 1 82 ? -8.972 4.837 1.640 1.00 95.12 82 LEU A C 1
ATOM 639 O O . LEU A 1 82 ? -9.079 5.376 0.535 1.00 95.12 82 LEU A O 1
ATOM 643 N N . ALA A 1 83 ? -8.595 5.513 2.724 1.00 93.94 83 ALA A N 1
ATOM 644 C CA . ALA A 1 83 ? -8.257 6.927 2.677 1.00 93.94 83 ALA A CA 1
ATOM 645 C C . ALA A 1 83 ? -7.045 7.186 1.767 1.00 93.94 83 ALA A C 1
ATOM 647 O O . ALA A 1 83 ? -6.108 6.391 1.694 1.00 93.94 83 ALA A O 1
ATOM 648 N N . LEU A 1 84 ? -7.051 8.327 1.078 1.00 90.81 84 LEU A N 1
ATOM 649 C CA . LEU A 1 84 ? -5.928 8.749 0.245 1.00 90.81 84 LEU A CA 1
ATOM 650 C C . LEU A 1 84 ? -4.861 9.443 1.098 1.00 90.81 84 LEU A C 1
ATOM 652 O O . LEU A 1 84 ? -5.207 10.147 2.053 1.00 90.81 84 LEU A O 1
ATOM 656 N N . PRO A 1 85 ? -3.569 9.273 0.771 1.00 85.69 85 PRO A N 1
ATOM 657 C CA . PRO A 1 85 ? -2.523 10.035 1.427 1.00 85.69 85 PRO A CA 1
ATOM 658 C C . PRO A 1 85 ? -2.620 11.533 1.059 1.00 85.69 85 PRO A C 1
ATOM 660 O O . PRO A 1 85 ? -3.293 11.886 0.088 1.00 85.69 85 PRO A O 1
ATOM 663 N N . PRO A 1 86 ? -1.958 12.422 1.824 1.00 80.88 86 PRO A N 1
ATOM 664 C CA . PRO A 1 86 ? -1.856 13.841 1.499 1.00 80.88 86 PRO A CA 1
ATOM 665 C C . PRO A 1 86 ? -1.261 14.067 0.109 1.00 80.88 86 PRO A C 1
ATOM 667 O O . PRO A 1 86 ? -0.507 13.233 -0.403 1.00 80.88 86 PRO A O 1
ATOM 670 N N . ASP A 1 87 ? -1.560 15.228 -0.470 1.00 76.19 87 ASP A N 1
ATOM 671 C CA . ASP A 1 87 ? -1.002 15.634 -1.756 1.00 76.19 87 ASP A CA 1
ATOM 672 C C . ASP A 1 87 ? 0.535 15.569 -1.739 1.00 76.19 87 ASP A C 1
ATOM 674 O O . ASP A 1 87 ? 1.185 16.039 -0.809 1.00 76.19 87 ASP A O 1
ATOM 678 N N . GLY A 1 88 ? 1.117 14.982 -2.788 1.00 71.06 88 GLY A N 1
ATOM 679 C CA . GLY A 1 88 ? 2.569 14.837 -2.943 1.00 71.06 88 GLY A CA 1
ATOM 680 C C . GLY A 1 88 ? 3.138 13.479 -2.524 1.00 71.06 88 GLY A C 1
ATOM 681 O O . GLY A 1 88 ? 4.223 13.131 -2.983 1.00 71.06 88 GLY A O 1
ATOM 682 N N . VAL A 1 89 ? 2.405 12.663 -1.757 1.00 76.81 89 VAL A N 1
ATOM 683 C CA . VAL A 1 89 ? 2.828 11.289 -1.434 1.00 76.81 89 VAL A CA 1
ATOM 684 C C . VAL A 1 89 ? 2.404 10.347 -2.558 1.00 76.81 89 VAL A C 1
ATOM 686 O O . VAL A 1 89 ? 1.260 9.891 -2.622 1.00 76.81 89 VAL A O 1
ATOM 689 N N . VAL A 1 90 ? 3.333 10.056 -3.466 1.00 79.44 90 VAL A N 1
ATOM 690 C CA . VAL A 1 90 ? 3.095 9.197 -4.633 1.00 79.44 90 VAL A CA 1
ATOM 691 C C . VAL A 1 90 ? 4.210 8.164 -4.803 1.00 79.44 90 VAL A C 1
ATOM 693 O O . VAL A 1 90 ? 5.361 8.427 -4.444 1.00 79.44 90 VAL A O 1
ATOM 696 N N . PRO A 1 91 ? 3.903 6.976 -5.354 1.00 83.62 91 PRO A N 1
ATOM 697 C CA . PRO A 1 91 ? 4.935 6.013 -5.696 1.00 83.62 91 PRO A CA 1
ATOM 698 C C . PRO A 1 91 ? 5.753 6.536 -6.877 1.00 83.62 91 PRO A C 1
ATOM 700 O O . PRO A 1 91 ? 5.192 6.955 -7.890 1.00 83.62 91 PRO A O 1
ATOM 703 N N . GLN A 1 92 ? 7.075 6.485 -6.748 1.00 84.94 92 GLN A N 1
ATOM 704 C CA . GLN A 1 92 ? 8.012 6.908 -7.778 1.00 84.94 92 GLN A CA 1
ATOM 705 C C . GLN A 1 92 ? 8.678 5.676 -8.380 1.00 84.94 92 GLN A C 1
ATOM 707 O O . GLN A 1 92 ? 9.265 4.849 -7.682 1.00 84.94 92 GLN A O 1
ATOM 712 N N . VAL A 1 93 ? 8.580 5.543 -9.698 1.00 86.06 93 VAL A N 1
ATOM 713 C CA . VAL A 1 93 ? 9.224 4.462 -10.444 1.00 86.06 93 VAL A CA 1
ATOM 714 C C . VAL A 1 93 ? 10.346 5.070 -11.268 1.00 86.06 93 VAL A C 1
ATOM 716 O O . VAL A 1 93 ? 10.109 5.942 -12.098 1.00 86.06 93 VAL A O 1
ATOM 719 N N . SER A 1 94 ? 11.571 4.618 -11.018 1.00 83.00 94 SER A N 1
ATOM 720 C CA . SER A 1 94 ? 12.741 5.008 -11.811 1.00 83.00 94 SER A CA 1
ATOM 721 C C . SER A 1 94 ? 12.768 4.248 -13.140 1.00 83.00 94 SER A C 1
ATOM 723 O O . SER A 1 94 ? 12.266 3.124 -13.207 1.00 83.00 94 SER A O 1
ATOM 725 N N . ASP A 1 95 ? 13.428 4.799 -14.163 1.00 82.12 95 ASP A N 1
ATOM 726 C CA . ASP A 1 95 ? 13.565 4.162 -15.486 1.00 82.12 95 ASP A CA 1
ATOM 727 C C . ASP A 1 95 ? 14.178 2.748 -15.418 1.00 82.12 95 ASP A C 1
ATOM 729 O O . ASP A 1 95 ? 13.803 1.853 -16.174 1.00 82.12 95 ASP A O 1
ATOM 733 N N . ASP A 1 96 ? 15.070 2.506 -14.452 1.00 84.38 96 ASP A N 1
ATOM 734 C CA . ASP A 1 96 ? 15.692 1.198 -14.215 1.00 84.38 96 ASP A CA 1
ATOM 735 C C . ASP A 1 96 ? 14.762 0.177 -13.522 1.00 84.38 96 ASP A C 1
ATOM 737 O O . ASP A 1 96 ? 15.168 -0.962 -13.257 1.00 84.38 96 ASP A O 1
ATOM 741 N N . GLY A 1 97 ? 13.517 0.559 -13.213 1.00 82.56 97 GLY A N 1
ATOM 742 C CA . GLY A 1 97 ? 12.497 -0.284 -12.582 1.00 82.56 97 GLY A CA 1
ATOM 743 C C . GLY A 1 97 ? 12.575 -0.348 -11.055 1.00 82.56 97 GLY A C 1
ATOM 744 O O . GLY A 1 97 ? 12.017 -1.275 -10.458 1.00 82.56 97 GLY A O 1
ATOM 745 N N . LEU A 1 98 ? 13.271 0.600 -10.423 1.00 83.88 98 LEU A N 1
ATOM 746 C CA . LEU A 1 98 ? 13.290 0.755 -8.969 1.00 83.88 98 LEU A CA 1
ATOM 747 C C . LEU A 1 98 ? 12.028 1.489 -8.506 1.00 83.88 98 LEU A C 1
ATOM 749 O O . LEU A 1 98 ? 11.758 2.597 -8.969 1.00 83.88 98 LEU A O 1
ATOM 753 N N . LEU A 1 99 ? 11.285 0.878 -7.584 1.00 82.50 99 LEU A N 1
ATOM 754 C CA . LEU A 1 99 ? 10.174 1.507 -6.886 1.00 82.50 99 LEU A CA 1
ATOM 755 C C . LEU A 1 99 ? 10.693 2.163 -5.606 1.00 82.50 99 LEU A C 1
ATOM 757 O O . LEU A 1 99 ? 11.186 1.494 -4.688 1.00 82.50 99 LEU A O 1
ATOM 761 N N . THR A 1 100 ? 10.543 3.478 -5.539 1.00 78.38 100 THR A N 1
ATOM 762 C CA . THR A 1 100 ? 10.793 4.273 -4.345 1.00 78.38 100 THR A CA 1
ATOM 763 C C . THR A 1 100 ? 9.494 4.901 -3.870 1.00 78.38 100 THR A C 1
ATOM 765 O O . THR A 1 100 ? 8.617 5.282 -4.646 1.00 78.38 100 THR A O 1
ATOM 768 N N . LEU A 1 101 ? 9.358 4.979 -2.553 1.00 73.31 101 LEU A N 1
ATOM 769 C CA . LEU A 1 101 ? 8.275 5.707 -1.920 1.00 73.31 101 LEU A CA 1
ATOM 770 C C . LEU A 1 101 ? 8.862 6.991 -1.360 1.00 73.31 101 LEU A C 1
ATOM 772 O O . LEU A 1 101 ? 9.648 6.955 -0.404 1.00 73.31 101 LEU A O 1
ATOM 776 N N . ASP A 1 102 ? 8.518 8.109 -1.991 1.00 66.44 102 ASP A N 1
ATOM 777 C CA . ASP A 1 102 ? 8.811 9.421 -1.435 1.00 66.44 102 ASP A CA 1
ATOM 778 C C . ASP A 1 102 ? 7.744 9.725 -0.387 1.00 66.44 102 ASP A C 1
ATOM 780 O O . ASP A 1 102 ? 6.646 10.212 -0.653 1.00 66.44 102 ASP A O 1
ATOM 784 N N . LEU A 1 103 ? 8.040 9.262 0.819 1.00 57.22 103 LEU A N 1
ATOM 785 C CA . LEU A 1 103 ? 7.277 9.571 2.004 1.00 57.22 103 LEU A CA 1
ATOM 786 C C . LEU A 1 103 ? 7.854 10.881 2.513 1.00 57.22 103 LEU A C 1
ATOM 788 O O . LEU A 1 103 ? 8.853 10.870 3.229 1.00 57.22 103 LEU A O 1
ATOM 792 N N . VAL A 1 104 ? 7.282 12.004 2.078 1.00 50.41 104 VAL A N 1
ATOM 793 C CA . VAL A 1 104 ? 7.536 13.276 2.750 1.00 50.41 104 VAL A CA 1
ATOM 794 C C . VAL A 1 104 ? 7.010 13.132 4.175 1.00 50.41 104 VAL A C 1
ATOM 796 O O . VAL A 1 104 ? 5.815 13.233 4.448 1.00 50.41 104 VAL A O 1
ATOM 799 N N . SER A 1 105 ? 7.904 12.772 5.089 1.00 41.56 105 SER A N 1
ATOM 800 C CA . SER A 1 105 ? 7.655 12.922 6.509 1.00 41.56 105 SER A CA 1
ATOM 801 C C . SER A 1 105 ? 7.575 14.421 6.754 1.00 41.56 105 SER A C 1
ATOM 803 O O . SER A 1 105 ? 8.569 15.126 6.586 1.00 41.56 105 SER A O 1
ATOM 805 N N . ASP A 1 106 ? 6.417 14.916 7.173 1.00 44.53 106 ASP A N 1
ATOM 806 C CA . ASP A 1 106 ? 6.226 16.281 7.689 1.00 44.53 106 ASP A CA 1
ATOM 807 C C . ASP A 1 106 ? 6.998 16.508 9.020 1.00 44.53 106 ASP A C 1
ATOM 809 O O . ASP A 1 106 ? 6.552 17.229 9.904 1.00 44.53 106 ASP A O 1
ATOM 813 N N . GLU A 1 107 ? 8.155 15.863 9.211 1.00 48.47 107 GLU A N 1
ATOM 814 C CA . GLU A 1 107 ? 8.969 15.939 10.431 1.00 48.47 107 GLU A CA 1
ATOM 815 C C . GLU A 1 107 ?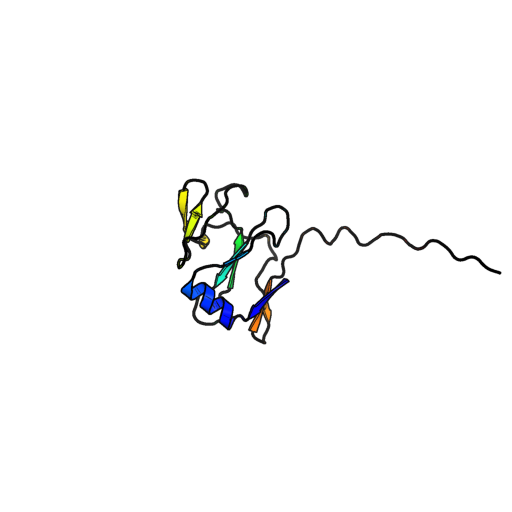 10.443 16.305 10.176 1.00 48.47 107 GLU A C 1
ATOM 817 O O . GLU A 1 107 ? 11.201 16.438 11.134 1.00 48.47 107 GLU A O 1
ATOM 822 N N . GLU A 1 108 ? 10.864 16.570 8.930 1.00 48.44 108 GLU A N 1
ATOM 823 C CA . GLU A 1 108 ? 12.238 17.029 8.646 1.00 48.44 108 GLU A CA 1
ATOM 824 C C . GLU A 1 108 ? 12.306 18.315 7.793 1.00 48.44 108 GLU A C 1
ATOM 826 O O . GLU A 1 108 ? 13.199 18.485 6.977 1.00 48.44 108 GLU A O 1
ATOM 831 N N . ASP A 1 109 ? 11.401 19.275 8.025 1.00 42.31 109 ASP A N 1
ATOM 832 C CA . ASP A 1 109 ? 11.653 20.707 7.742 1.00 42.31 109 ASP A CA 1
ATOM 833 C C . ASP A 1 109 ? 11.261 21.577 8.954 1.00 42.31 109 ASP A C 1
ATOM 835 O O . ASP A 1 109 ? 10.495 22.529 8.881 1.00 42.31 109 ASP A O 1
ATOM 839 N N . ALA A 1 110 ? 11.754 21.221 10.142 1.00 47.84 110 ALA A N 1
ATOM 840 C CA . ALA A 1 110 ? 11.740 22.126 11.300 1.00 47.84 110 ALA A CA 1
ATOM 841 C C . ALA A 1 110 ? 13.051 22.106 12.106 1.00 47.84 110 ALA A C 1
ATOM 843 O O . ALA A 1 110 ? 13.126 22.683 13.191 1.00 47.84 110 ALA A O 1
ATOM 844 N N . ALA A 1 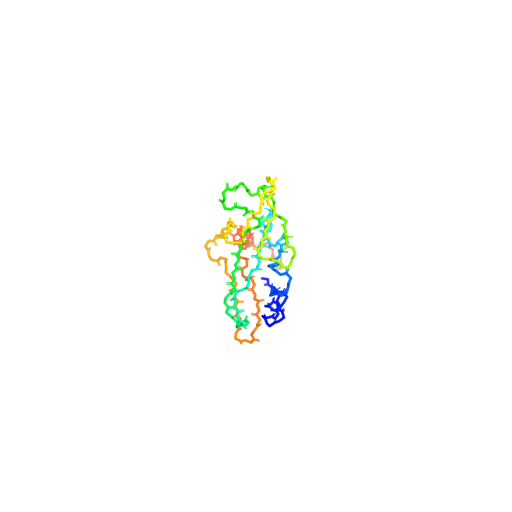111 ? 14.110 21.474 11.586 1.00 48.31 111 ALA A N 1
ATOM 845 C CA . ALA A 1 111 ? 15.378 21.336 12.299 1.00 48.31 111 ALA A CA 1
ATOM 846 C C . ALA A 1 111 ? 16.618 21.607 11.432 1.00 48.31 111 ALA A C 1
ATOM 848 O O . ALA A 1 111 ? 17.631 20.932 11.569 1.00 48.31 111 ALA A O 1
ATOM 849 N N . VAL A 1 112 ? 16.609 22.660 10.609 1.00 47.88 112 VAL A N 1
ATOM 850 C CA . VAL A 1 112 ? 17.863 23.316 10.196 1.00 47.88 112 VAL A CA 1
ATOM 851 C C . VAL A 1 112 ? 17.756 24.816 10.431 1.00 47.88 112 VAL A C 1
ATOM 853 O O . VAL A 1 112 ? 17.447 25.599 9.545 1.00 47.88 112 VAL A O 1
ATOM 856 N N . THR A 1 113 ? 18.034 25.223 11.668 1.00 43.97 113 THR A N 1
ATOM 857 C CA . THR A 1 113 ? 18.971 26.315 11.981 1.00 43.97 113 THR A CA 1
ATOM 858 C C . THR A 1 113 ? 19.325 26.183 13.460 1.00 43.97 113 THR A C 1
ATOM 860 O O . THR A 1 113 ? 18.744 26.836 14.320 1.00 43.97 113 THR A O 1
ATOM 863 N N . THR A 1 114 ? 20.279 25.306 13.780 1.00 49.50 114 THR A N 1
ATOM 864 C CA . THR A 1 114 ? 20.977 25.377 15.070 1.00 49.50 114 THR A CA 1
ATOM 865 C C . THR A 1 114 ? 22.412 25.829 14.812 1.00 49.50 114 THR A C 1
ATOM 867 O O . THR A 1 114 ? 23.162 25.185 14.088 1.00 49.50 114 THR A O 1
ATOM 870 N N . VAL A 1 115 ? 22.729 26.961 15.446 1.00 52.19 115 VAL A N 1
ATOM 871 C CA . VAL A 1 115 ? 24.026 27.476 15.921 1.00 52.19 115 VAL A CA 1
ATOM 872 C C . VAL A 1 115 ? 25.141 27.815 14.925 1.00 52.19 115 VAL A C 1
ATOM 874 O O . VAL A 1 115 ? 25.953 26.990 14.519 1.00 52.19 115 VAL A O 1
ATOM 877 N N . ALA A 1 116 ? 25.326 29.123 14.718 1.00 51.91 116 ALA A N 1
ATOM 878 C CA . ALA A 1 116 ? 26.646 29.677 14.448 1.00 51.91 116 ALA A CA 1
ATOM 879 C C . ALA A 1 116 ? 27.511 29.6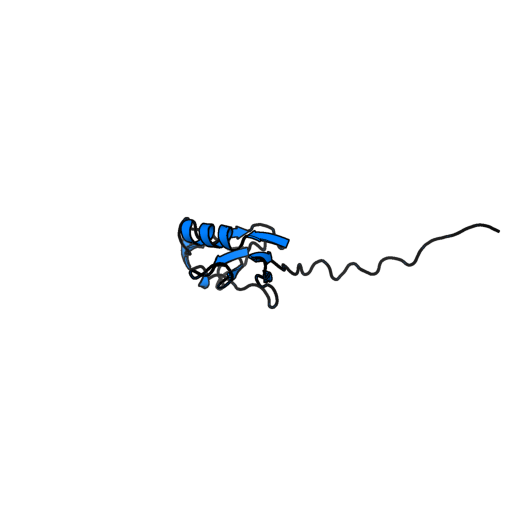06 15.728 1.00 51.91 116 ALA A C 1
ATOM 881 O O . ALA A 1 116 ? 27.360 30.405 16.648 1.00 51.91 116 ALA A O 1
ATOM 882 N N . ALA A 1 117 ? 28.362 28.578 15.753 1.00 53.84 117 ALA A N 1
ATOM 883 C CA . ALA A 1 117 ? 29.721 28.481 16.293 1.00 53.84 117 ALA A CA 1
ATOM 884 C C . ALA A 1 117 ? 30.114 29.260 17.570 1.00 53.84 117 ALA A C 1
ATOM 886 O O . ALA A 1 117 ? 30.324 30.473 17.574 1.00 53.84 117 ALA A O 1
ATOM 887 N N . THR A 1 118 ? 30.431 28.498 18.617 1.00 53.59 118 THR A N 1
ATOM 888 C CA . THR A 1 118 ? 31.355 28.875 19.693 1.00 53.59 118 THR A CA 1
ATOM 889 C C . THR A 1 118 ? 32.822 28.651 19.280 1.00 53.59 118 THR A C 1
ATOM 891 O O . THR A 1 118 ? 33.214 27.532 18.975 1.00 53.59 118 THR A O 1
ATOM 894 N N . GLY A 1 119 ? 33.648 29.701 19.399 1.00 53.28 119 GLY A N 1
ATOM 895 C CA . GLY A 1 119 ? 35.017 29.629 19.943 1.00 53.28 119 GLY A CA 1
ATOM 896 C C . GLY A 1 119 ? 36.220 29.439 19.001 1.00 53.28 119 GLY A C 1
ATOM 897 O O . GLY A 1 119 ? 36.369 28.422 18.332 1.00 53.28 119 GLY A O 1
ATOM 898 N N . THR A 1 120 ? 37.192 30.358 19.092 1.00 56.19 120 THR A N 1
ATOM 899 C CA . THR A 1 120 ? 38.627 30.017 19.021 1.00 56.19 120 THR A CA 1
ATOM 900 C C . THR A 1 120 ? 39.481 31.056 19.753 1.00 56.19 120 THR A C 1
ATOM 902 O O . THR A 1 120 ? 39.344 32.261 19.563 1.00 56.19 120 THR A O 1
ATOM 905 N N . THR A 1 121 ? 40.346 30.528 20.614 1.00 60.09 121 THR A N 1
ATOM 906 C CA . THR A 1 121 ? 41.391 31.169 21.419 1.00 60.09 121 THR A CA 1
ATOM 907 C C . THR A 1 121 ? 42.710 31.191 20.636 1.00 60.09 121 THR A C 1
ATOM 909 O O . THR A 1 121 ? 43.016 30.198 19.982 1.00 60.09 121 THR A O 1
ATOM 912 N N . GLY A 1 122 ? 43.545 32.226 20.804 1.00 54.19 122 GLY A N 1
ATOM 913 C CA . GLY A 1 122 ? 45.008 32.092 20.673 1.00 54.19 122 GLY A CA 1
ATOM 914 C C . GLY A 1 122 ? 45.719 33.169 19.848 1.00 54.19 122 GLY A C 1
ATOM 915 O O . GLY A 1 122 ? 45.570 33.212 18.630 1.00 54.19 122 GLY A O 1
ATOM 916 N N . GLY A 1 123 ? 46.538 33.973 20.534 1.00 45.19 123 GLY A N 1
ATOM 917 C CA . GLY A 1 123 ? 47.456 34.977 19.991 1.00 45.19 123 GLY A CA 1
ATOM 918 C C . GLY A 1 123 ? 47.915 35.935 21.075 1.00 45.19 123 GLY A C 1
ATOM 919 O O . GLY A 1 123 ? 47.286 37.008 21.175 1.00 45.19 123 GLY A O 1
#

Mean predicted aligned error: 10.18 Å

pLDDT: mean 80.24, std 16.97, range [41.56, 97.75]